Protein AF-A0AAN8FRI9-F1 (afdb_monomer)

Solvent-accessible surface area (backbone atoms only — not comparable to full-atom values): 8830 Å² total; per-residue (Å²): 115,69,73,72,57,83,44,75,49,82,39,96,40,66,65,61,35,51,48,53,30,60,72,53,41,89,59,32,24,19,31,31,38,32,69,84,75,30,29,24,36,29,20,71,61,34,61,88,81,42,49,82,41,61,72,95,57,82,64,51,51,79,44,76,59,88,69,81,82,82,76,74,71,77,80,76,90,68,85,86,80,88,79,80,79,82,66,92,86,70,87,81,76,87,79,81,80,89,82,84,89,77,94,72,80,80,68,77,76,75,49,79,67,56,58,55,53,52,53,54,53,52,54,52,53,60,63,65,71,75,77,83,85,133

Foldseek 3Di:
DAQAFPDKDAAQDPVVQVVVLLVVFQQFQKWKAAQVRNMIGTHSDDCVRCVVNDDDDPRMDMDGDPDTPDPPPPDPPDDDDDDDPDDPDDDDDDDDDDDDDDDDDPPPPDPPVNVVVVVVVVVVVVVVPPPPDD

Sequence (134 aa):
MSSTPYKEFGSTSVHSCLAGCLEDGAQCATAMFNYEKDHCLLSETSQFSHPELFVKAENMDYFDKICDPVTRPEEHIESSTVHNVVVEGVTSVPVDGDDQEDLDDRVTALGLADVEEVSKAVESVMSSTSSDDL

Radius of gyration: 25.69 Å; Cα contacts (8 Å, |Δi|>4): 125; chains: 1; bounding box: 55×55×62 Å

Structure (mmCIF, N/CA/C/O backbone):
data_AF-A0AAN8FRI9-F1
#
_entry.id   AF-A0AAN8FRI9-F1
#
loop_
_atom_site.group_PDB
_atom_site.id
_atom_site.type_symbol
_atom_site.label_atom_id
_atom_site.label_alt_id
_atom_site.label_comp_id
_atom_site.label_asym_id
_atom_site.label_entity_id
_atom_site.label_seq_id
_atom_site.pdbx_PDB_ins_code
_atom_site.Cartn_x
_atom_site.Cartn_y
_atom_site.Cartn_z
_atom_site.occupancy
_atom_site.B_iso_or_equiv
_atom_site.auth_seq_id
_atom_site.auth_comp_id
_atom_site.auth_asym_id
_atom_site.auth_atom_id
_atom_site.pdbx_PDB_model_num
ATOM 1 N N . MET A 1 1 ? -7.885 13.670 -7.214 1.00 44.53 1 MET A N 1
ATOM 2 C CA . MET A 1 1 ? -8.342 12.274 -7.393 1.00 44.53 1 MET A CA 1
ATOM 3 C C . MET A 1 1 ? -7.433 11.432 -6.517 1.00 44.53 1 MET A C 1
ATOM 5 O O . MET A 1 1 ? -6.256 11.738 -6.502 1.0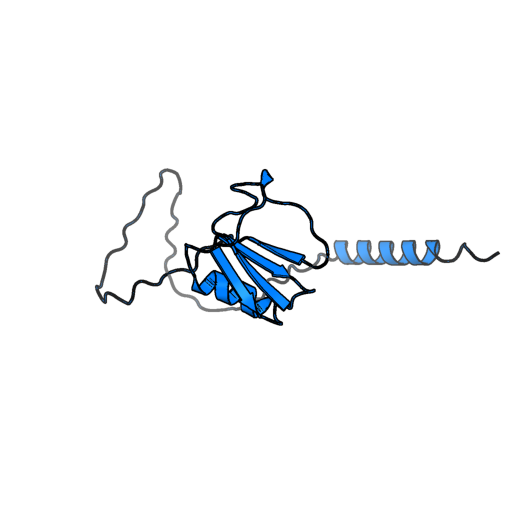0 44.53 1 MET A O 1
ATOM 9 N N . SER A 1 2 ? -7.945 10.505 -5.711 1.00 58.19 2 SER A N 1
ATOM 10 C CA . SER A 1 2 ? -7.105 9.581 -4.933 1.00 58.19 2 SER A CA 1
ATOM 11 C C . SER A 1 2 ? -6.790 8.354 -5.788 1.00 58.19 2 SER A C 1
ATOM 13 O O . SER A 1 2 ? -7.638 7.943 -6.584 1.00 58.19 2 SER A O 1
ATOM 15 N N . SER A 1 3 ? -5.603 7.764 -5.630 1.00 68.62 3 SER A N 1
ATOM 16 C CA . SER A 1 3 ? -5.292 6.456 -6.223 1.00 68.62 3 SER A CA 1
ATOM 17 C C . SER A 1 3 ? -6.369 5.466 -5.781 1.00 68.62 3 SER A C 1
ATOM 19 O O . SER A 1 3 ? -6.626 5.334 -4.584 1.00 68.62 3 SER A O 1
ATOM 21 N N . THR A 1 4 ? -7.037 4.813 -6.732 1.00 85.12 4 THR A N 1
ATOM 22 C CA . THR A 1 4 ? -8.038 3.791 -6.404 1.00 85.12 4 THR A CA 1
ATOM 23 C C . THR A 1 4 ? -7.304 2.462 -6.256 1.00 85.12 4 THR A C 1
ATOM 25 O O . THR A 1 4 ? -6.616 2.071 -7.198 1.00 85.12 4 THR A O 1
ATOM 28 N N . PRO A 1 5 ? -7.391 1.783 -5.103 1.00 93.12 5 PRO A N 1
ATOM 29 C CA . PRO A 1 5 ? -6.742 0.490 -4.927 1.00 93.12 5 PRO A CA 1
ATOM 30 C C . PRO A 1 5 ? -7.346 -0.538 -5.887 1.00 93.12 5 PRO A C 1
ATOM 32 O O . PRO A 1 5 ? -8.559 -0.546 -6.109 1.00 93.12 5 PRO A O 1
ATOM 35 N N . TYR A 1 6 ? -6.514 -1.415 -6.448 1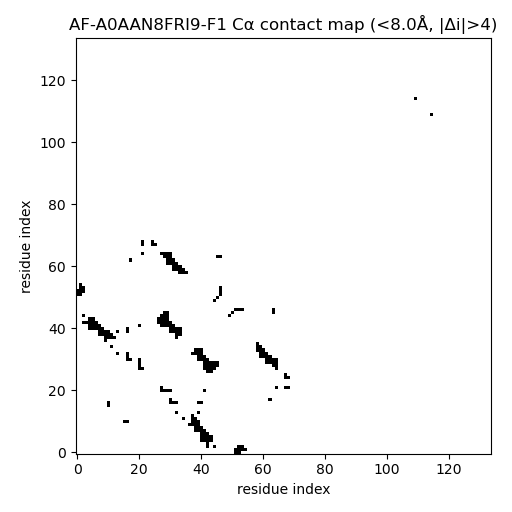.00 95.44 6 TYR A N 1
ATOM 36 C CA . TYR A 1 6 ? -6.993 -2.514 -7.295 1.00 95.44 6 TYR A CA 1
ATOM 37 C C . TYR A 1 6 ? -7.477 -3.707 -6.461 1.00 95.44 6 TYR A C 1
ATOM 39 O O . TYR A 1 6 ? -8.230 -4.547 -6.956 1.00 95.44 6 TYR A O 1
ATOM 47 N N . LYS A 1 7 ? -7.051 -3.786 -5.194 1.00 96.75 7 LYS A N 1
ATOM 48 C CA . LYS A 1 7 ? -7.412 -4.850 -4.257 1.00 96.75 7 LYS A CA 1
ATOM 49 C C . LYS A 1 7 ? -7.557 -4.288 -2.850 1.00 96.75 7 LYS A C 1
ATOM 51 O O . LYS A 1 7 ? -6.723 -3.515 -2.388 1.00 96.75 7 LYS A O 1
ATOM 56 N N . GLU A 1 8 ? -8.623 -4.699 -2.175 1.00 97.19 8 GLU A N 1
ATOM 57 C CA . GLU A 1 8 ? -8.904 -4.376 -0.778 1.00 97.19 8 GLU A CA 1
ATOM 58 C C . GLU A 1 8 ? -9.344 -5.654 -0.058 1.00 97.19 8 GLU A C 1
ATOM 60 O O . GLU A 1 8 ? -10.147 -6.423 -0.595 1.00 97.19 8 GLU A O 1
ATOM 65 N N . PHE A 1 9 ? -8.811 -5.905 1.136 1.00 97.81 9 PHE A N 1
ATOM 66 C CA . PHE A 1 9 ? -9.172 -7.076 1.937 1.00 97.81 9 PHE A CA 1
ATOM 67 C C . PHE A 1 9 ? -9.041 -6.811 3.438 1.00 97.81 9 PHE A C 1
ATOM 69 O O . PHE A 1 9 ? -8.213 -6.015 3.871 1.00 97.81 9 PHE A O 1
ATOM 76 N N . GLY A 1 10 ? -9.852 -7.505 4.240 1.00 97.81 10 GLY A N 1
ATOM 77 C CA . GLY A 1 10 ? -9.791 -7.421 5.698 1.00 97.81 10 GLY A CA 1
ATOM 78 C C . GLY A 1 10 ? -8.533 -8.088 6.260 1.00 97.81 10 GLY A C 1
ATOM 79 O O . GLY A 1 10 ? -8.203 -9.216 5.892 1.00 97.81 10 GLY A O 1
ATOM 80 N N . SER A 1 11 ? -7.842 -7.397 7.159 1.00 96.44 11 SER A N 1
ATOM 81 C CA . SER A 1 11 ? -6.677 -7.871 7.897 1.00 96.44 11 SER A CA 1
ATOM 82 C C . SER A 1 11 ? -6.523 -7.075 9.191 1.00 96.44 11 SER A C 1
ATOM 84 O O . SER A 1 11 ? -6.538 -5.853 9.174 1.00 96.44 11 SER A O 1
ATOM 86 N N . THR A 1 12 ? -6.258 -7.750 10.305 1.00 96.31 12 THR A N 1
ATOM 87 C CA . THR A 1 12 ? -5.874 -7.103 11.574 1.00 96.31 12 THR A CA 1
ATOM 88 C C . THR A 1 12 ? -4.356 -6.946 11.716 1.00 96.31 12 THR A C 1
ATOM 90 O O . THR A 1 12 ? -3.851 -6.596 12.781 1.00 96.31 12 THR A O 1
ATOM 93 N N . SER A 1 13 ? -3.597 -7.250 10.658 1.00 97.06 13 SER A N 1
ATOM 94 C CA . SER A 1 13 ? -2.138 -7.232 10.665 1.00 97.06 13 SER A CA 1
ATOM 95 C C . SER A 1 13 ? -1.572 -6.474 9.471 1.00 97.06 13 SER A C 1
ATOM 97 O O . SER A 1 13 ? -1.813 -6.830 8.311 1.00 97.06 13 SER A O 1
ATOM 99 N N . VAL A 1 14 ? -0.725 -5.486 9.772 1.00 98.00 14 VAL A N 1
ATOM 100 C CA . VAL A 1 14 ? 0.128 -4.802 8.789 1.00 98.00 14 VAL A CA 1
ATOM 101 C C . VAL A 1 14 ? 1.000 -5.814 8.046 1.00 98.00 14 VAL A C 1
ATOM 103 O O . VAL A 1 14 ? 1.166 -5.717 6.835 1.00 98.00 14 VAL A O 1
ATOM 106 N N . HIS A 1 15 ? 1.502 -6.839 8.740 1.00 97.88 15 HIS A N 1
ATOM 107 C CA . HIS A 1 15 ? 2.338 -7.864 8.121 1.00 97.88 15 HIS A CA 1
ATOM 108 C C . HIS A 1 15 ? 1.600 -8.613 7.005 1.00 97.88 15 HIS A C 1
ATOM 110 O O . HIS A 1 15 ? 2.147 -8.771 5.919 1.00 97.88 15 HIS A O 1
ATOM 116 N N . SER A 1 16 ? 0.344 -9.013 7.227 1.00 97.62 16 SER A N 1
ATOM 117 C CA . SER A 1 16 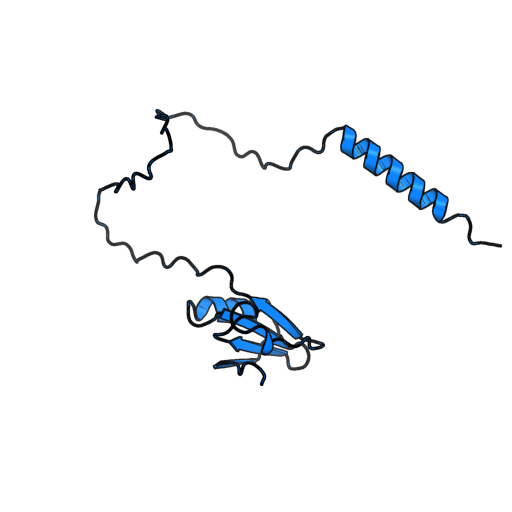? -0.457 -9.669 6.185 1.00 97.62 16 SER A CA 1
ATOM 118 C C . SER A 1 16 ? -0.765 -8.734 5.011 1.00 97.62 16 SER A C 1
ATOM 120 O O . SER A 1 16 ? -0.874 -9.196 3.879 1.00 97.62 16 SER A O 1
ATOM 122 N N . CYS A 1 17 ? -0.856 -7.423 5.257 1.00 97.94 17 CYS A N 1
ATOM 123 C CA . CYS A 1 17 ? -1.012 -6.430 4.195 1.00 97.94 17 CYS A CA 1
ATOM 124 C C . CYS A 1 17 ? 0.235 -6.358 3.298 1.00 97.94 17 CYS A C 1
ATOM 126 O O . CYS A 1 17 ? 0.137 -6.440 2.073 1.00 97.94 17 CYS A O 1
ATOM 128 N N . LEU A 1 18 ? 1.419 -6.295 3.915 1.00 97.38 18 LEU A N 1
ATOM 129 C CA . LEU A 1 18 ? 2.703 -6.304 3.213 1.00 97.38 18 LEU A CA 1
ATOM 130 C C . LEU A 1 18 ? 2.942 -7.619 2.465 1.00 97.38 18 LEU A C 1
ATOM 132 O O . LEU A 1 18 ? 3.344 -7.596 1.305 1.00 97.38 18 LEU A O 1
ATOM 136 N N . ALA A 1 19 ? 2.665 -8.757 3.106 1.00 96.31 19 ALA A N 1
ATOM 137 C CA . ALA A 1 19 ? 2.799 -10.074 2.491 1.00 96.31 19 ALA A CA 1
ATOM 138 C C . ALA A 1 19 ? 1.919 -10.196 1.240 1.00 96.31 19 ALA A C 1
ATOM 140 O O . ALA A 1 19 ? 2.423 -10.576 0.189 1.00 96.31 19 ALA A O 1
ATOM 141 N N . GLY A 1 20 ? 0.653 -9.766 1.314 1.00 96.06 20 GLY A N 1
ATOM 142 C CA . GLY A 1 20 ? -0.246 -9.772 0.157 1.00 96.06 20 GLY A CA 1
ATOM 143 C C . GLY A 1 20 ? 0.262 -8.918 -1.011 1.00 96.06 20 GLY A C 1
ATOM 144 O O . GLY A 1 20 ? 0.120 -9.309 -2.165 1.00 96.06 20 GLY A O 1
ATOM 145 N N . CYS A 1 21 ? 0.909 -7.785 -0.727 1.00 96.81 21 CYS A N 1
ATOM 146 C CA . CYS A 1 21 ? 1.546 -6.970 -1.762 1.00 96.81 21 CYS A CA 1
ATOM 147 C C . CYS A 1 21 ? 2.742 -7.676 -2.417 1.00 96.81 21 CYS A C 1
ATOM 149 O O . CYS A 1 21 ? 2.908 -7.619 -3.633 1.00 96.81 21 CYS A O 1
ATOM 151 N N . LEU A 1 22 ? 3.573 -8.362 -1.627 1.00 95.25 22 LEU A N 1
ATOM 152 C CA . LEU A 1 22 ? 4.714 -9.121 -2.146 1.00 95.25 22 LEU A CA 1
ATOM 153 C C . LEU A 1 22 ? 4.269 -10.337 -2.972 1.00 95.25 22 LEU A C 1
ATOM 155 O O . LEU A 1 22 ? 4.893 -10.640 -3.988 1.00 95.25 22 LEU A O 1
ATOM 159 N N . GLU A 1 23 ? 3.191 -11.006 -2.561 1.00 94.69 23 GLU A N 1
ATOM 160 C CA . GLU A 1 23 ? 2.586 -12.140 -3.273 1.00 94.69 23 GLU A CA 1
ATOM 161 C C . GLU A 1 23 ? 2.016 -11.739 -4.640 1.00 94.69 23 GLU A C 1
ATOM 163 O O . GLU A 1 23 ? 2.180 -12.479 -5.610 1.00 94.69 23 GLU A O 1
ATOM 168 N N . ASP A 1 24 ? 1.426 -10.543 -4.749 1.00 94.19 24 ASP A N 1
ATOM 169 C CA . ASP A 1 24 ? 0.930 -9.987 -6.019 1.00 94.19 24 ASP A CA 1
ATOM 170 C C . ASP A 1 24 ? 2.080 -9.522 -6.952 1.00 94.19 24 ASP A C 1
ATOM 172 O O . ASP A 1 24 ? 1.860 -9.085 -8.088 1.00 94.19 24 ASP A O 1
ATOM 176 N N . GLY A 1 25 ? 3.335 -9.646 -6.505 1.00 92.56 25 GLY A N 1
ATOM 177 C CA . GLY A 1 25 ? 4.528 -9.480 -7.327 1.00 92.56 25 GLY A CA 1
ATOM 178 C C . GLY A 1 25 ? 4.633 -8.092 -7.953 1.00 92.56 25 GLY A C 1
ATOM 179 O O . GLY A 1 25 ? 4.523 -7.074 -7.271 1.00 92.56 25 GLY A O 1
ATOM 180 N N . ALA A 1 26 ? 4.883 -8.040 -9.263 1.00 91.12 26 ALA A N 1
ATOM 181 C CA . ALA A 1 26 ? 5.081 -6.789 -10.000 1.00 91.12 26 ALA A CA 1
ATOM 182 C C . ALA A 1 26 ? 3.824 -5.903 -10.062 1.00 91.12 26 ALA A C 1
ATOM 184 O O . ALA A 1 26 ? 3.948 -4.704 -10.297 1.00 91.12 26 ALA A O 1
ATOM 185 N N . GLN A 1 27 ? 2.629 -6.464 -9.843 1.00 93.38 27 GLN A N 1
ATOM 186 C CA . GLN A 1 27 ? 1.389 -5.690 -9.878 1.00 93.38 27 GLN A CA 1
ATOM 187 C C . GLN A 1 27 ? 1.285 -4.731 -8.686 1.00 93.38 27 GLN A C 1
ATOM 189 O O . GLN A 1 27 ? 0.806 -3.608 -8.825 1.00 93.38 27 GLN A O 1
ATOM 194 N N . CYS A 1 28 ? 1.748 -5.147 -7.506 1.00 96.00 28 CYS A N 1
ATOM 195 C CA . CYS A 1 28 ? 1.703 -4.288 -6.335 1.00 96.00 28 CYS A CA 1
ATOM 196 C C . CYS A 1 28 ? 2.874 -3.303 -6.330 1.00 96.00 28 CYS A C 1
ATOM 198 O O . CYS A 1 28 ? 4.032 -3.711 -6.257 1.00 96.00 28 CYS A O 1
ATOM 200 N N . ALA A 1 29 ? 2.585 -2.006 -6.349 1.00 95.56 29 ALA A N 1
ATOM 201 C CA . ALA A 1 29 ? 3.574 -0.970 -6.059 1.00 95.56 29 ALA A CA 1
ATOM 202 C C . ALA A 1 29 ? 3.502 -0.529 -4.594 1.00 95.56 29 ALA A C 1
ATOM 204 O O . ALA A 1 29 ? 4.525 -0.177 -4.009 1.00 95.56 29 ALA A O 1
ATOM 205 N N . THR A 1 30 ? 2.306 -0.542 -4.000 1.00 95.69 30 THR A N 1
ATOM 206 C CA . THR A 1 30 ? 2.077 -0.022 -2.650 1.00 95.69 30 THR A CA 1
ATOM 207 C C . THR A 1 30 ? 1.057 -0.818 -1.856 1.00 95.69 30 THR A C 1
ATOM 209 O O . THR A 1 30 ? 0.103 -1.367 -2.409 1.00 95.69 30 THR A O 1
ATOM 212 N N . ALA A 1 31 ? 1.243 -0.814 -0.537 1.00 96.81 31 ALA A N 1
ATOM 213 C CA . ALA A 1 31 ? 0.304 -1.347 0.438 1.00 96.81 31 ALA A CA 1
ATOM 214 C C . ALA A 1 31 ? -0.071 -0.261 1.451 1.00 96.81 31 ALA A C 1
ATOM 216 O O . ALA A 1 31 ? 0.789 0.458 1.960 1.00 96.81 31 ALA A O 1
ATOM 217 N N . MET A 1 32 ? -1.357 -0.147 1.762 1.00 96.25 32 MET A N 1
ATOM 218 C CA . MET A 1 32 ? -1.884 0.786 2.753 1.00 96.25 32 MET A CA 1
ATOM 219 C C . MET A 1 32 ? -2.703 0.020 3.782 1.00 96.25 32 MET A C 1
ATOM 221 O O . MET A 1 32 ? -3.591 -0.748 3.416 1.00 96.25 32 MET A O 1
ATOM 225 N N . PHE A 1 33 ? -2.429 0.240 5.063 1.00 97.62 33 PHE A N 1
ATOM 226 C CA . PHE A 1 33 ? -3.153 -0.404 6.154 1.00 97.62 33 PHE A CA 1
ATOM 227 C C . PHE A 1 33 ? -4.027 0.614 6.877 1.00 97.62 33 PHE A C 1
ATOM 229 O O . PHE A 1 33 ? -3.513 1.599 7.400 1.00 97.62 33 PHE A O 1
ATOM 236 N N . ASN A 1 34 ? -5.339 0.388 6.904 1.00 96.62 34 ASN A N 1
ATOM 237 C CA . ASN A 1 34 ? -6.298 1.220 7.620 1.00 96.62 34 ASN A CA 1
ATOM 238 C C . ASN A 1 34 ? -6.610 0.596 8.987 1.00 96.62 34 ASN A C 1
ATOM 240 O O . ASN A 1 34 ? -7.266 -0.445 9.056 1.00 96.62 34 ASN A O 1
ATOM 244 N N . TYR A 1 35 ? -6.187 1.269 10.056 1.00 96.81 35 TYR A N 1
ATOM 245 C CA . TYR A 1 35 ? -6.357 0.813 11.436 1.00 96.81 35 TYR A CA 1
ATOM 246 C C . TYR A 1 35 ? -7.798 0.922 11.951 1.00 96.81 35 TYR A C 1
ATOM 248 O O . TYR A 1 35 ? -8.155 0.233 12.898 1.00 96.81 35 TYR A O 1
ATOM 256 N N . GLU A 1 36 ? -8.638 1.779 11.365 1.00 96.00 36 GLU A N 1
ATOM 257 C CA . GLU A 1 36 ? -10.045 1.905 11.783 1.00 96.00 36 GLU A CA 1
ATOM 258 C C . GLU A 1 36 ? -10.918 0.786 11.221 1.00 96.00 36 GLU A C 1
ATOM 260 O O . GLU A 1 36 ? -11.876 0.355 11.860 1.00 96.00 36 GLU A O 1
ATOM 265 N N . LYS A 1 37 ? -10.623 0.360 9.992 1.00 96.06 37 LYS A N 1
ATOM 266 C CA . LYS A 1 37 ? -11.406 -0.642 9.266 1.00 96.06 37 LYS A CA 1
ATOM 267 C C . LYS A 1 37 ? -10.822 -2.044 9.366 1.00 96.06 37 LYS A C 1
ATOM 269 O O . LYS A 1 37 ? -11.479 -2.967 8.903 1.00 96.06 37 LYS A O 1
ATOM 274 N N . ASP A 1 38 ? -9.615 -2.196 9.912 1.00 97.56 38 ASP A N 1
ATOM 275 C CA . ASP A 1 38 ? -8.831 -3.433 9.836 1.00 97.56 38 ASP A CA 1
ATOM 276 C C . ASP A 1 38 ? -8.750 -3.943 8.388 1.00 97.56 38 ASP A C 1
ATOM 278 O O . ASP A 1 38 ? -9.049 -5.099 8.088 1.00 97.56 38 ASP A O 1
ATOM 282 N N . HIS A 1 39 ? -8.423 -3.048 7.451 1.00 97.19 39 HIS A N 1
ATOM 283 C CA . HIS A 1 39 ? -8.393 -3.334 6.014 1.00 97.19 39 HIS A CA 1
ATOM 284 C C . HIS A 1 39 ? -7.029 -2.986 5.409 1.00 97.19 39 HIS A C 1
ATOM 286 O O . HIS A 1 39 ? -6.414 -1.974 5.744 1.00 97.19 39 HIS A O 1
ATOM 292 N N . CYS A 1 40 ? -6.597 -3.803 4.453 1.00 97.88 40 CYS A N 1
ATOM 293 C CA . CYS A 1 40 ? -5.457 -3.555 3.584 1.00 97.88 40 CYS A CA 1
ATOM 294 C C . CYS A 1 40 ? -5.931 -3.115 2.197 1.00 97.88 40 CYS A C 1
ATOM 296 O O . CYS A 1 40 ? -6.872 -3.696 1.656 1.00 97.88 40 CYS A O 1
ATOM 298 N N . LEU A 1 41 ? -5.256 -2.130 1.609 1.00 96.25 41 LEU A N 1
ATOM 299 C CA . LEU A 1 41 ? -5.509 -1.610 0.267 1.00 96.25 41 LEU A CA 1
ATOM 300 C C . LEU A 1 41 ? -4.207 -1.702 -0.537 1.00 96.25 41 LEU A C 1
ATOM 302 O O . LEU A 1 41 ? -3.178 -1.197 -0.090 1.00 96.25 41 LEU A O 1
ATOM 306 N N . LEU A 1 42 ? -4.242 -2.326 -1.712 1.00 97.00 42 LEU A N 1
ATOM 307 C CA . LEU A 1 42 ? -3.088 -2.461 -2.604 1.00 97.00 42 LEU A CA 1
ATOM 308 C C . LEU A 1 42 ? -3.281 -1.613 -3.865 1.00 97.00 42 LEU A C 1
ATOM 310 O O . LEU A 1 42 ? -4.380 -1.582 -4.430 1.00 97.00 42 LEU A O 1
ATOM 314 N N . SER A 1 43 ? -2.225 -0.936 -4.320 1.00 95.50 43 SER A N 1
ATOM 315 C CA . SER A 1 43 ? -2.248 -0.123 -5.545 1.00 95.50 43 SER A CA 1
ATOM 316 C C . SER A 1 43 ? -1.051 -0.399 -6.461 1.00 95.50 43 SER A C 1
ATOM 318 O O . SER A 1 43 ? 0.023 -0.803 -6.014 1.00 95.50 43 SER A O 1
ATOM 320 N N . GLU A 1 44 ? -1.258 -0.190 -7.763 1.00 95.00 44 GLU A N 1
ATOM 321 C CA . GLU A 1 44 ? -0.229 -0.260 -8.815 1.00 95.00 44 GLU A CA 1
ATOM 322 C C . GLU A 1 44 ? 0.585 1.043 -8.890 1.00 95.00 44 GLU A C 1
ATOM 324 O O . GLU A 1 44 ? 1.598 1.124 -9.581 1.00 95.00 44 GLU A O 1
ATOM 329 N N . THR A 1 45 ? 0.149 2.084 -8.174 1.00 93.06 45 THR A N 1
ATOM 330 C CA . THR A 1 45 ? 0.811 3.389 -8.140 1.00 93.06 45 THR A CA 1
ATOM 331 C C . THR A 1 45 ? 1.475 3.651 -6.796 1.00 93.06 45 THR A C 1
ATOM 333 O O . THR A 1 45 ? 0.934 3.312 -5.742 1.00 93.06 45 THR A O 1
ATOM 336 N N . SER A 1 46 ? 2.611 4.337 -6.862 1.00 92.38 46 SER A N 1
ATOM 337 C CA . SER A 1 46 ? 3.421 4.811 -5.739 1.00 92.38 46 SER A CA 1
ATOM 338 C C . SER A 1 46 ? 3.442 6.338 -5.657 1.00 92.38 46 SER A C 1
ATOM 340 O O . SER A 1 46 ? 3.297 6.999 -6.691 1.00 92.38 46 SER A O 1
ATOM 342 N N . GLN A 1 47 ? 3.725 6.899 -4.475 1.00 91.62 47 GLN A N 1
ATOM 343 C CA . GLN A 1 47 ? 4.026 8.325 -4.290 1.00 91.62 47 GLN A CA 1
ATOM 344 C C . GLN A 1 47 ? 5.142 8.825 -5.225 1.00 91.62 47 GLN A C 1
ATOM 346 O O . GLN A 1 47 ? 5.171 10.004 -5.564 1.00 91.62 47 GLN A O 1
ATOM 351 N N . PHE A 1 48 ? 6.060 7.950 -5.656 1.00 89.94 48 PHE A N 1
ATOM 352 C CA . PHE A 1 48 ? 7.117 8.309 -6.605 1.00 89.94 48 PHE A CA 1
ATOM 353 C C . PHE A 1 48 ? 6.579 8.483 -8.028 1.00 89.94 48 PHE A C 1
ATOM 355 O O . PHE A 1 48 ? 7.049 9.343 -8.768 1.00 89.94 48 PHE A O 1
ATOM 362 N N . SER A 1 49 ? 5.589 7.671 -8.407 1.00 89.19 49 SER A N 1
ATOM 363 C CA . SER A 1 49 ? 4.964 7.713 -9.735 1.00 89.19 49 SER A CA 1
ATOM 364 C C . SER A 1 49 ? 3.845 8.755 -9.841 1.00 89.19 49 SER A C 1
ATOM 366 O O . SER A 1 49 ? 3.682 9.362 -10.893 1.00 89.19 49 SER A O 1
ATOM 368 N N . HIS A 1 50 ? 3.088 8.948 -8.758 1.00 91.19 50 HIS A N 1
ATOM 369 C CA . HIS A 1 50 ? 1.866 9.751 -8.707 1.00 91.19 50 HIS A CA 1
ATOM 370 C C . HIS A 1 50 ? 1.742 10.452 -7.338 1.00 91.19 50 HIS A C 1
ATOM 372 O O . HIS A 1 50 ? 0.876 10.103 -6.524 1.00 91.19 50 HIS A O 1
ATOM 378 N N . PRO A 1 51 ? 2.631 11.413 -7.028 1.00 89.69 51 PRO A N 1
ATOM 379 C CA . PRO A 1 51 ? 2.655 12.097 -5.732 1.00 89.69 51 PRO A CA 1
ATOM 380 C C . PRO A 1 51 ? 1.354 12.849 -5.422 1.00 89.69 51 PRO A C 1
ATOM 382 O O . PRO A 1 51 ? 0.986 13.005 -4.261 1.00 89.69 51 PRO A O 1
ATOM 385 N N . GLU A 1 52 ? 0.621 13.294 -6.441 1.00 88.56 52 GLU A N 1
ATOM 386 C CA . GLU A 1 52 ? -0.657 13.998 -6.306 1.00 88.56 52 GLU A CA 1
ATOM 387 C C . GLU A 1 52 ? -1.796 13.123 -5.772 1.00 88.56 52 GLU A C 1
ATOM 389 O O . GLU A 1 52 ? -2.810 13.644 -5.301 1.00 88.56 52 GLU A O 1
ATOM 394 N N . LEU A 1 53 ? -1.641 11.800 -5.848 1.00 83.50 53 LEU A N 1
ATOM 395 C CA . LEU A 1 53 ? -2.604 10.835 -5.325 1.00 83.50 53 LEU A CA 1
ATOM 396 C C . LEU A 1 53 ? -2.385 10.560 -3.829 1.00 83.50 53 LEU A C 1
ATOM 398 O O . LEU A 1 53 ? -3.233 9.914 -3.209 1.00 83.50 53 LEU A O 1
ATOM 402 N N . PHE A 1 54 ? -1.284 11.065 -3.258 1.00 84.38 54 PHE A N 1
ATOM 403 C CA . PHE A 1 54 ? -0.873 10.836 -1.879 1.00 84.38 54 PHE A CA 1
ATOM 404 C C . PHE A 1 54 ? -1.274 11.981 -0.954 1.00 84.38 54 PHE A C 1
ATOM 406 O O . PHE A 1 54 ? -0.746 13.090 -1.010 1.00 84.38 54 PHE A O 1
ATOM 413 N N . VAL A 1 55 ? -2.214 11.685 -0.058 1.00 85.38 55 VAL A N 1
ATOM 414 C CA . VAL A 1 55 ? -2.687 12.609 0.974 1.00 85.38 55 VAL A CA 1
ATOM 415 C C . VAL A 1 55 ? -2.494 11.947 2.327 1.00 85.38 55 VAL A C 1
ATOM 417 O O . VAL A 1 55 ? -2.852 10.786 2.512 1.00 85.38 55 VAL A O 1
ATOM 420 N N . LYS A 1 56 ? -1.938 12.692 3.285 1.00 86.81 56 LYS A N 1
ATOM 421 C CA . LYS A 1 56 ? -1.793 12.214 4.660 1.00 86.81 56 LYS A CA 1
ATOM 422 C C . LYS A 1 56 ? -3.178 11.944 5.254 1.00 86.81 56 LYS A C 1
ATOM 424 O O . LYS A 1 56 ? -4.022 12.838 5.263 1.00 86.81 56 LYS A O 1
ATOM 429 N N . ALA A 1 57 ? -3.382 10.736 5.762 1.00 88.88 57 ALA A N 1
ATOM 430 C CA . ALA A 1 57 ? -4.593 10.326 6.459 1.00 88.88 57 ALA A CA 1
ATOM 431 C C . ALA A 1 57 ? -4.248 9.905 7.893 1.00 88.88 57 ALA A C 1
ATOM 433 O O . ALA A 1 57 ? -3.153 9.409 8.155 1.00 88.88 57 ALA A O 1
ATOM 434 N N . GLU A 1 58 ? -5.171 10.137 8.823 1.00 93.56 58 GLU A N 1
ATOM 435 C CA . GLU A 1 58 ? -5.073 9.585 10.175 1.00 93.56 58 GLU A CA 1
ATOM 436 C C . GLU A 1 58 ? -5.420 8.092 10.150 1.00 93.56 58 GLU A C 1
ATOM 438 O O . GLU A 1 58 ? -6.152 7.637 9.269 1.00 93.56 58 GLU A O 1
ATOM 443 N N . ASN A 1 59 ? -4.884 7.331 11.109 1.00 95.19 59 ASN A N 1
ATOM 444 C CA . ASN A 1 59 ? -5.164 5.899 11.271 1.00 95.19 59 ASN A CA 1
ATOM 445 C C . ASN A 1 59 ? -4.896 5.067 10.005 1.00 95.19 59 ASN A C 1
ATOM 447 O O . ASN A 1 59 ? -5.570 4.066 9.743 1.00 95.19 59 ASN A O 1
ATOM 451 N N . MET A 1 60 ? -3.897 5.473 9.222 1.00 95.06 60 MET A N 1
ATOM 452 C CA . MET A 1 60 ? -3.500 4.782 8.009 1.00 95.06 60 MET A CA 1
ATOM 453 C C . MET A 1 60 ? -1.987 4.803 7.839 1.00 95.06 60 MET A C 1
ATOM 455 O O . MET A 1 60 ? -1.382 5.874 7.827 1.00 95.06 60 MET A O 1
ATOM 459 N N . ASP A 1 61 ? -1.407 3.624 7.640 1.00 95.69 61 ASP A N 1
ATOM 460 C CA . ASP A 1 61 ? -0.008 3.487 7.251 1.00 95.69 61 ASP A CA 1
ATOM 461 C C . ASP A 1 61 ? 0.118 3.238 5.755 1.00 95.69 61 ASP A C 1
ATOM 463 O O . ASP A 1 61 ? -0.745 2.616 5.131 1.00 95.69 61 ASP A O 1
ATOM 467 N N . TYR A 1 62 ? 1.227 3.711 5.196 1.00 95.44 62 TYR A N 1
ATOM 468 C CA . TYR A 1 62 ? 1.569 3.589 3.790 1.00 95.44 62 TYR A CA 1
ATOM 469 C C . TYR A 1 62 ? 2.952 2.966 3.621 1.00 95.44 62 TYR A C 1
ATOM 471 O O . TYR A 1 62 ? 3.909 3.380 4.278 1.00 95.44 62 TYR A O 1
ATOM 479 N N . PHE A 1 63 ? 3.053 2.014 2.696 1.00 95.94 63 PHE A N 1
ATOM 480 C CA . PHE A 1 63 ? 4.277 1.295 2.385 1.00 95.94 63 PHE A CA 1
ATOM 481 C C . PHE A 1 63 ? 4.499 1.236 0.875 1.00 95.94 63 PHE A C 1
ATOM 483 O O . PHE A 1 63 ? 3.648 0.755 0.125 1.00 95.94 63 PHE A O 1
ATOM 490 N N . ASP A 1 64 ? 5.677 1.686 0.452 1.00 95.19 64 ASP A N 1
ATOM 491 C CA . ASP A 1 64 ? 6.170 1.550 -0.915 1.00 95.19 64 ASP A CA 1
ATOM 492 C C . ASP A 1 64 ? 6.964 0.255 -1.083 1.00 95.19 64 ASP A C 1
ATOM 494 O O . ASP A 1 64 ? 7.869 -0.046 -0.297 1.00 95.19 64 ASP A O 1
ATOM 498 N N . LYS A 1 65 ? 6.678 -0.486 -2.154 1.00 94.12 65 LYS A N 1
ATOM 499 C CA . LYS A 1 65 ? 7.484 -1.634 -2.557 1.00 94.12 65 LYS A CA 1
ATOM 500 C C . LYS A 1 65 ? 8.685 -1.141 -3.365 1.00 94.12 65 LYS A C 1
ATOM 502 O O . LYS A 1 65 ? 8.559 -0.778 -4.529 1.00 94.12 65 LYS A O 1
ATOM 507 N N . ILE A 1 66 ? 9.859 -1.128 -2.736 1.00 92.44 66 ILE A N 1
ATOM 508 C CA . ILE A 1 66 ? 11.101 -0.621 -3.351 1.00 92.44 66 ILE A CA 1
ATOM 509 C C . ILE A 1 66 ? 11.858 -1.703 -4.138 1.00 92.44 66 ILE A C 1
ATOM 511 O O . ILE A 1 66 ? 12.623 -1.387 -5.046 1.00 92.44 66 ILE A O 1
ATOM 515 N N . CYS A 1 67 ? 11.636 -2.977 -3.815 1.00 90.25 67 CYS A N 1
ATOM 516 C CA . CYS A 1 67 ? 12.312 -4.105 -4.447 1.00 90.25 67 CYS A CA 1
ATOM 517 C C . CYS A 1 67 ? 11.286 -5.107 -4.974 1.00 90.25 67 CYS A C 1
ATOM 519 O O . CYS A 1 67 ? 10.335 -5.446 -4.267 1.00 90.25 67 CYS A O 1
ATOM 521 N N . ASP A 1 68 ? 11.515 -5.636 -6.172 1.00 84.12 68 ASP A N 1
ATOM 522 C CA . ASP A 1 68 ? 10.791 -6.814 -6.635 1.00 84.12 68 ASP A CA 1
ATOM 523 C C . ASP A 1 68 ? 11.429 -8.082 -6.047 1.00 84.12 68 ASP A C 1
ATOM 525 O O . ASP A 1 68 ? 12.661 -8.191 -5.993 1.00 84.12 68 ASP A O 1
ATOM 529 N N . PRO A 1 69 ? 10.623 -9.053 -5.584 1.00 76.19 69 PRO A N 1
ATOM 530 C CA . PRO A 1 69 ? 11.154 -10.327 -5.133 1.00 76.19 69 PRO A CA 1
ATOM 531 C C . PRO A 1 69 ? 11.847 -11.032 -6.304 1.00 76.19 69 PRO A C 1
ATOM 533 O O . PRO A 1 69 ? 11.302 -11.120 -7.404 1.00 76.19 69 PRO A O 1
ATOM 536 N N . VAL A 1 70 ? 13.056 -11.549 -6.065 1.00 79.00 70 VAL A N 1
ATOM 537 C CA . VAL A 1 70 ? 13.798 -12.316 -7.071 1.00 79.00 70 VAL A CA 1
ATOM 538 C C . VAL A 1 70 ? 12.979 -13.552 -7.428 1.00 79.00 70 VAL A C 1
ATOM 540 O O . VAL A 1 70 ? 12.883 -14.493 -6.636 1.00 79.00 70 VAL A O 1
ATOM 543 N N . THR A 1 71 ? 12.417 -13.578 -8.634 1.00 71.06 71 THR A N 1
ATOM 544 C CA . THR A 1 71 ? 11.946 -14.819 -9.234 1.00 71.06 71 THR A CA 1
ATOM 545 C C . THR A 1 71 ? 13.190 -15.636 -9.538 1.00 71.06 71 THR A C 1
ATOM 547 O O . THR A 1 71 ? 13.904 -15.377 -10.502 1.00 71.06 71 THR A O 1
ATOM 550 N N . ARG A 1 72 ? 13.525 -16.600 -8.672 1.00 62.31 72 ARG A N 1
ATOM 551 C CA . ARG A 1 72 ? 14.490 -17.624 -9.076 1.00 62.31 72 ARG A CA 1
ATOM 552 C C . ARG A 1 72 ? 13.820 -18.353 -10.234 1.00 62.31 72 ARG A C 1
ATOM 554 O O . ARG A 1 72 ? 12.738 -18.899 -10.013 1.00 62.31 72 ARG A O 1
ATOM 561 N N . PRO A 1 73 ? 14.386 -18.326 -11.450 1.00 64.12 73 PRO A N 1
ATOM 562 C CA . PRO A 1 73 ? 13.906 -19.215 -12.489 1.00 64.12 73 PRO A CA 1
ATOM 563 C C . PRO A 1 73 ? 13.980 -20.623 -11.900 1.00 64.12 73 PRO A C 1
ATOM 565 O O . PRO A 1 73 ? 15.026 -20.991 -11.358 1.00 64.12 73 PRO A O 1
ATOM 568 N N . GLU A 1 74 ? 12.873 -21.367 -11.919 1.00 60.47 74 GLU A N 1
ATOM 569 C CA . GLU A 1 74 ? 12.924 -22.794 -11.614 1.00 60.47 74 GLU A CA 1
ATOM 570 C C . GLU A 1 74 ? 14.059 -23.399 -12.443 1.00 60.47 74 GLU A C 1
ATOM 572 O O . GLU A 1 74 ? 14.189 -23.112 -13.634 1.00 60.47 74 GLU A O 1
ATOM 577 N N . GLU A 1 75 ? 14.945 -24.123 -11.767 1.00 49.12 75 GLU A N 1
ATOM 578 C CA . GLU A 1 75 ? 16.241 -24.553 -12.271 1.00 49.12 75 GLU A CA 1
ATOM 579 C C . GLU A 1 75 ? 16.138 -25.176 -13.671 1.00 49.12 75 GLU A C 1
ATOM 581 O O . GLU A 1 75 ? 15.778 -26.342 -13.832 1.00 49.12 75 GLU A O 1
ATOM 586 N N . HIS A 1 76 ? 16.557 -24.438 -14.699 1.00 44.81 76 HIS A N 1
ATOM 587 C CA . HIS A 1 76 ? 17.195 -25.101 -15.823 1.00 44.81 76 HIS A CA 1
ATOM 588 C C . HIS A 1 76 ? 18.565 -25.545 -15.312 1.00 44.81 76 HIS A C 1
ATOM 590 O O . HIS A 1 76 ? 19.495 -24.745 -15.200 1.00 44.81 76 HIS A O 1
ATOM 596 N N . ILE A 1 77 ? 18.670 -26.829 -14.962 1.00 55.69 77 ILE A N 1
ATOM 597 C CA . ILE A 1 77 ? 19.952 -27.525 -14.863 1.00 55.69 77 ILE A CA 1
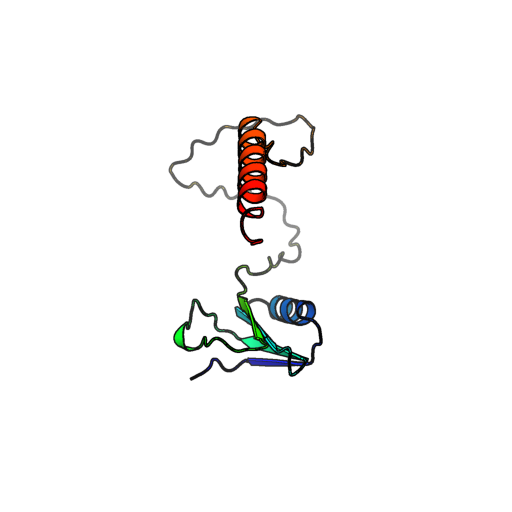ATOM 598 C C . ILE A 1 77 ? 20.574 -27.488 -16.262 1.00 55.69 77 ILE A C 1
ATOM 600 O O . ILE A 1 77 ? 20.444 -28.433 -17.031 1.00 55.69 77 ILE A O 1
ATOM 604 N N . GLU A 1 78 ? 21.247 -26.395 -16.608 1.00 48.69 78 GLU A N 1
ATOM 605 C CA . GLU A 1 78 ? 22.238 -26.387 -17.674 1.00 48.69 78 GLU A CA 1
ATOM 606 C C . GLU A 1 78 ? 23.517 -25.717 -17.177 1.00 48.69 78 GLU A C 1
ATOM 608 O O . GLU A 1 78 ? 23.600 -24.535 -16.852 1.00 48.69 78 GLU A O 1
ATOM 613 N N . SER A 1 79 ? 24.518 -26.582 -17.065 1.00 54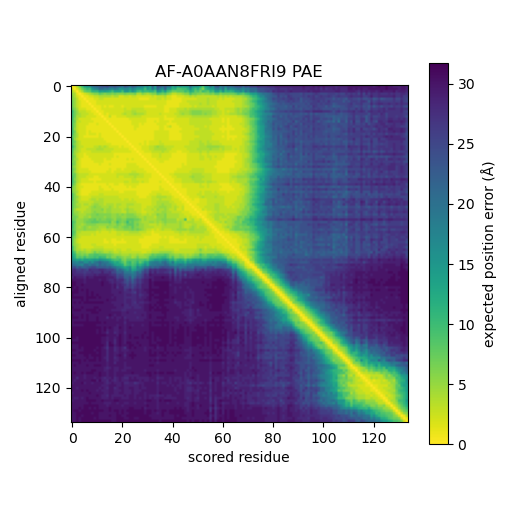.41 79 SER A N 1
ATOM 614 C CA . SER A 1 79 ? 25.901 -26.294 -16.745 1.00 54.41 79 SER A CA 1
ATOM 615 C C . SER A 1 79 ? 26.489 -25.213 -17.658 1.00 54.41 79 SER A C 1
ATOM 617 O O . SER A 1 79 ? 26.350 -25.287 -18.873 1.00 54.41 79 SER A O 1
ATOM 619 N N . SER A 1 80 ? 27.278 -24.315 -17.058 1.00 48.69 80 SER A N 1
ATOM 620 C CA . SER A 1 80 ? 28.344 -23.535 -17.703 1.00 48.69 80 SER A CA 1
ATOM 621 C C . SER A 1 80 ? 27.918 -22.494 -18.749 1.00 48.69 80 SER A C 1
ATOM 623 O O . SER A 1 80 ? 27.684 -22.798 -19.911 1.00 48.69 80 SER A O 1
ATOM 625 N N . THR A 1 81 ? 28.016 -21.210 -18.399 1.00 38.62 81 THR A N 1
ATOM 626 C CA . THR A 1 81 ? 29.136 -20.351 -18.846 1.00 38.62 81 THR A CA 1
ATOM 627 C C . THR A 1 81 ? 28.978 -18.929 -18.302 1.00 38.62 81 THR A C 1
ATOM 629 O O . THR A 1 81 ? 27.967 -18.259 -18.491 1.00 38.62 81 THR A O 1
ATOM 632 N N . VAL A 1 82 ? 30.021 -18.471 -17.612 1.00 44.62 82 VAL A N 1
ATOM 633 C CA . VAL A 1 82 ? 30.197 -17.103 -17.120 1.00 44.62 82 VAL A CA 1
ATOM 634 C C . VAL A 1 82 ? 30.186 -16.132 -18.305 1.00 44.62 82 VAL A C 1
ATOM 636 O O . VAL A 1 82 ? 31.150 -16.075 -19.068 1.00 44.62 82 VAL A O 1
ATOM 639 N N . HIS A 1 83 ? 29.121 -15.345 -18.462 1.00 44.69 83 HIS A N 1
ATOM 640 C CA . HIS A 1 83 ? 29.155 -14.166 -19.325 1.00 44.69 83 HIS A CA 1
ATOM 641 C C . HIS A 1 83 ? 29.749 -13.002 -18.532 1.00 44.69 83 HIS A C 1
ATOM 643 O O . HIS A 1 83 ? 29.066 -12.324 -17.769 1.00 44.69 83 HIS A O 1
ATOM 649 N N . ASN A 1 84 ? 31.053 -12.793 -18.711 1.00 40.38 84 ASN A N 1
ATOM 650 C CA . ASN A 1 84 ? 31.740 -11.592 -18.256 1.00 40.38 84 ASN A CA 1
ATOM 651 C C . ASN A 1 84 ? 31.163 -10.377 -18.996 1.00 40.38 84 ASN A C 1
ATOM 653 O O . ASN A 1 84 ? 31.466 -10.160 -20.170 1.00 40.38 84 ASN A O 1
ATOM 657 N N . VAL A 1 85 ? 30.348 -9.571 -18.316 1.00 43.75 85 VAL A N 1
ATOM 658 C CA . VAL A 1 85 ? 30.036 -8.217 -18.780 1.00 43.75 85 VAL A CA 1
ATOM 659 C C . VAL A 1 85 ? 31.249 -7.352 -18.458 1.00 43.75 85 VAL A C 1
ATOM 661 O O .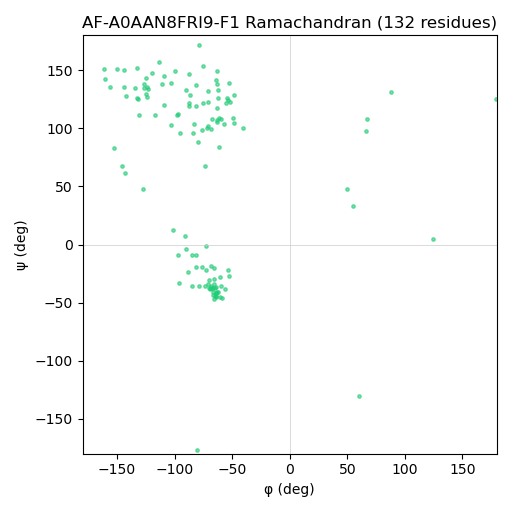 VAL A 1 85 ? 31.454 -6.930 -17.322 1.00 43.75 85 VAL A O 1
ATOM 664 N N . VAL A 1 86 ? 32.092 -7.133 -19.465 1.00 40.78 86 VAL A N 1
ATOM 665 C CA . VAL A 1 86 ? 33.196 -6.175 -19.397 1.00 40.78 86 VAL A CA 1
ATOM 666 C C . VAL A 1 86 ? 32.591 -4.773 -19.419 1.00 40.78 86 VAL A C 1
ATOM 668 O O . VAL A 1 86 ? 32.181 -4.284 -20.468 1.00 40.78 86 VAL A O 1
ATOM 671 N N . VAL A 1 87 ? 32.514 -4.130 -18.255 1.00 45.78 87 VAL A N 1
ATOM 672 C CA . VAL A 1 87 ? 32.345 -2.676 -18.166 1.00 45.78 87 VAL A CA 1
ATOM 673 C C . VAL A 1 87 ? 33.748 -2.069 -18.205 1.00 45.78 87 VAL A C 1
ATOM 675 O O . VAL A 1 87 ? 34.584 -2.391 -17.359 1.00 45.78 87 VAL A O 1
ATOM 678 N N . GLU A 1 88 ? 34.034 -1.234 -19.209 1.00 43.34 88 GLU A N 1
ATOM 679 C CA 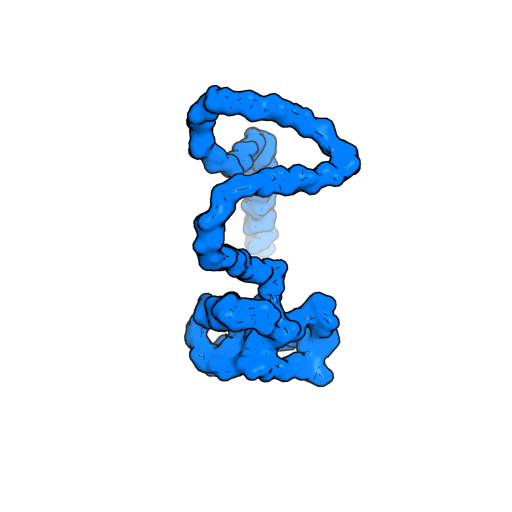. GLU A 1 88 ? 35.301 -0.497 -19.300 1.00 43.34 88 GLU A CA 1
ATOM 680 C C . GLU A 1 88 ? 35.531 0.327 -18.023 1.00 43.34 88 GLU A C 1
ATOM 682 O O . GLU A 1 88 ? 34.723 1.189 -17.680 1.00 43.34 88 GLU A O 1
ATOM 687 N N . GLY A 1 89 ? 36.651 0.074 -17.335 1.00 52.88 89 GLY A N 1
ATOM 688 C CA . GLY A 1 89 ? 37.148 0.935 -16.256 1.00 52.88 89 GLY A CA 1
ATOM 689 C C . GLY A 1 89 ? 37.387 0.289 -14.888 1.00 52.88 89 GLY A C 1
ATOM 690 O O . GLY A 1 89 ? 37.752 1.011 -13.966 1.00 52.88 89 GLY A O 1
ATOM 691 N N . VAL A 1 90 ? 37.235 -1.030 -14.724 1.00 46.81 90 VAL A N 1
ATOM 692 C CA . VAL A 1 90 ? 37.571 -1.710 -13.457 1.00 46.81 90 VAL A CA 1
ATOM 693 C C . VAL A 1 90 ? 38.701 -2.710 -13.677 1.00 46.81 90 VAL A C 1
ATOM 695 O O . VAL A 1 90 ? 38.528 -3.736 -14.330 1.00 46.81 90 VAL A O 1
ATOM 698 N N . THR A 1 91 ? 39.874 -2.416 -13.120 1.00 44.25 91 THR A N 1
ATOM 699 C CA . THR A 1 91 ? 40.992 -3.361 -13.062 1.00 44.25 91 THR A CA 1
ATOM 700 C C . THR A 1 91 ? 40.606 -4.506 -12.128 1.00 44.25 91 THR A C 1
ATOM 702 O O . THR A 1 91 ? 40.513 -4.323 -10.916 1.00 44.25 91 THR A O 1
ATOM 705 N N . SER A 1 92 ? 40.336 -5.682 -12.684 1.00 44.28 92 SER A N 1
ATOM 706 C CA . SER A 1 92 ? 40.077 -6.899 -11.914 1.00 44.28 92 SER A CA 1
ATOM 707 C C . SER A 1 92 ? 41.405 -7.423 -11.365 1.00 44.28 92 SER A C 1
ATOM 709 O O . SER A 1 92 ? 42.325 -7.705 -12.132 1.00 44.28 92 SER A O 1
ATOM 711 N N . VAL A 1 93 ? 41.518 -7.548 -10.044 1.00 42.31 93 VAL A N 1
ATOM 712 C CA . VAL A 1 93 ? 42.607 -8.294 -9.397 1.00 42.31 93 VAL A CA 1
ATOM 713 C C . VAL A 1 93 ? 42.165 -9.759 -9.311 1.00 42.31 93 VAL A C 1
ATOM 715 O O . VAL A 1 93 ? 41.051 -10.002 -8.843 1.00 42.31 93 VAL A O 1
ATOM 718 N N . PRO A 1 94 ? 42.970 -10.739 -9.762 1.00 37.38 94 PRO A N 1
ATOM 719 C CA . PRO A 1 94 ? 42.636 -12.141 -9.564 1.00 37.38 94 PRO A CA 1
ATOM 720 C C . PRO A 1 94 ? 42.799 -12.479 -8.078 1.00 37.38 94 PRO A C 1
ATOM 722 O O . PRO A 1 94 ? 43.865 -12.270 -7.502 1.00 37.38 94 PRO A O 1
ATOM 725 N N . VAL A 1 95 ? 41.727 -12.969 -7.460 1.00 38.75 95 VAL A N 1
ATOM 726 C CA . VAL A 1 95 ? 41.774 -13.592 -6.135 1.00 38.75 95 VAL A CA 1
ATOM 727 C C . VAL A 1 95 ? 41.883 -15.091 -6.377 1.00 38.75 95 VAL A C 1
ATOM 729 O O . VAL A 1 95 ? 40.885 -15.754 -6.661 1.00 38.75 95 VAL A O 1
ATOM 732 N N . ASP A 1 96 ? 43.115 -15.596 -6.353 1.00 42.47 96 ASP A N 1
ATOM 733 C CA . ASP A 1 96 ? 43.378 -17.022 -6.181 1.00 42.47 96 ASP A CA 1
ATOM 734 C C . ASP A 1 96 ? 42.870 -17.452 -4.796 1.00 42.47 96 ASP A C 1
ATOM 736 O O . ASP A 1 96 ? 42.966 -16.699 -3.825 1.00 42.47 96 ASP A O 1
ATOM 740 N N . GLY A 1 97 ? 42.226 -18.617 -4.760 1.00 42.78 97 GLY A N 1
ATOM 741 C CA . GLY A 1 97 ? 41.358 -19.043 -3.671 1.00 42.78 97 GLY A CA 1
ATOM 742 C C . GLY A 1 97 ? 42.037 -19.610 -2.425 1.00 42.78 97 GLY A C 1
ATOM 743 O O . GLY A 1 97 ? 43.257 -19.715 -2.338 1.00 42.78 97 GLY A O 1
ATOM 744 N N . ASP A 1 98 ? 41.133 -20.030 -1.536 1.00 42.03 98 ASP A N 1
ATOM 745 C CA . ASP A 1 98 ? 41.306 -20.766 -0.281 1.00 42.03 98 ASP A CA 1
ATOM 746 C C . ASP A 1 98 ? 42.042 -20.025 0.838 1.00 42.03 98 ASP A C 1
ATOM 748 O O . ASP A 1 98 ? 43.261 -20.032 0.904 1.00 42.03 98 ASP A O 1
ATOM 752 N N . ASP A 1 99 ? 41.265 -19.441 1.757 1.00 41.19 99 ASP A N 1
ATOM 753 C CA . ASP A 1 99 ? 41.361 -19.767 3.183 1.00 41.19 99 ASP A CA 1
ATOM 754 C C . ASP A 1 99 ? 40.075 -19.329 3.912 1.00 41.19 99 ASP A C 1
ATOM 756 O O . ASP A 1 99 ? 39.417 -18.345 3.568 1.00 41.19 99 ASP A O 1
ATOM 760 N N . GLN A 1 100 ? 39.682 -20.159 4.870 1.00 45.06 100 GLN A N 1
ATOM 761 C CA . GLN A 1 100 ? 38.463 -20.110 5.671 1.00 45.06 100 GLN A CA 1
ATOM 762 C C . GLN A 1 100 ? 38.556 -19.075 6.815 1.00 45.06 100 GLN A C 1
ATOM 764 O O . GLN A 1 100 ? 39.649 -18.625 7.134 1.00 45.06 100 GLN A O 1
ATOM 769 N N . GLU A 1 101 ? 37.420 -18.829 7.495 1.00 45.53 101 GLU A N 1
ATOM 770 C CA . GLU A 1 101 ? 37.255 -18.076 8.768 1.00 45.53 101 GLU A CA 1
ATOM 771 C C . GLU A 1 101 ? 37.062 -16.553 8.544 1.00 45.53 101 GLU A C 1
ATOM 773 O O . GLU A 1 101 ? 37.755 -15.941 7.748 1.00 45.53 101 GLU A O 1
ATOM 778 N N . ASP A 1 102 ? 36.102 -15.820 9.111 1.00 39.34 102 ASP A N 1
ATOM 779 C CA . ASP A 1 102 ? 35.304 -15.955 10.327 1.00 39.34 102 ASP A CA 1
ATOM 780 C C . ASP A 1 102 ? 34.047 -15.052 10.184 1.00 39.34 102 ASP A C 1
ATOM 782 O O . ASP A 1 102 ? 34.062 -14.045 9.465 1.00 39.34 102 ASP A O 1
ATOM 786 N N . LEU A 1 103 ? 32.945 -15.423 10.835 1.00 55.38 103 LEU A N 1
ATOM 787 C CA . LEU A 1 103 ? 31.733 -14.610 10.936 1.00 55.38 103 LEU A CA 1
ATOM 788 C C . LEU A 1 103 ? 31.956 -13.548 12.017 1.00 55.38 103 LEU A C 1
ATOM 790 O O . LEU A 1 103 ? 31.570 -13.762 13.162 1.00 55.38 103 LEU A O 1
ATOM 794 N N . ASP A 1 104 ? 32.501 -12.390 11.648 1.00 43.72 104 ASP A N 1
ATOM 795 C CA . ASP A 1 104 ? 32.493 -11.234 12.546 1.00 43.72 104 ASP A CA 1
ATOM 796 C C . ASP A 1 104 ? 31.419 -10.224 12.129 1.00 43.72 104 ASP A C 1
ATOM 798 O O . ASP A 1 104 ? 31.523 -9.468 11.154 1.00 43.72 104 ASP A O 1
ATOM 802 N N . ASP A 1 105 ? 30.347 -10.281 12.911 1.00 46.50 105 ASP A N 1
ATOM 803 C CA . ASP A 1 105 ? 29.321 -9.275 13.114 1.00 46.50 105 ASP A CA 1
ATOM 804 C C . ASP A 1 105 ? 29.986 -7.888 13.196 1.00 46.50 105 ASP A C 1
ATOM 806 O O . ASP A 1 105 ? 30.548 -7.493 14.219 1.00 46.50 105 ASP A O 1
ATOM 810 N N . ARG A 1 106 ? 29.965 -7.115 12.102 1.00 49.50 106 ARG A N 1
ATOM 811 C CA . ARG A 1 106 ? 30.449 -5.724 12.104 1.00 49.50 106 ARG A CA 1
ATOM 812 C C . ARG A 1 106 ? 29.446 -4.829 12.830 1.00 49.50 106 ARG A C 1
ATOM 814 O O . ARG A 1 106 ? 28.847 -3.932 12.239 1.00 49.50 106 ARG A O 1
ATOM 821 N N . VAL A 1 107 ? 29.316 -5.025 14.139 1.00 53.19 107 VAL A N 1
ATOM 822 C CA . VAL A 1 107 ? 28.999 -3.933 15.053 1.00 53.19 107 VAL A CA 1
ATOM 823 C C . VAL A 1 107 ? 30.176 -2.976 14.946 1.00 53.19 107 VAL A C 1
ATOM 825 O O . VAL A 1 107 ? 31.290 -3.284 15.364 1.00 53.19 107 VAL A O 1
ATOM 828 N N . THR A 1 108 ? 29.953 -1.833 14.302 1.00 55.28 108 THR A N 1
ATOM 829 C CA . THR A 1 108 ? 30.911 -0.729 14.267 1.00 55.28 108 THR A CA 1
ATOM 830 C C . THR A 1 108 ? 31.367 -0.464 15.696 1.00 55.28 108 THR A C 1
ATOM 832 O O . THR A 1 108 ? 30.579 -0.002 16.520 1.00 55.28 108 THR A O 1
ATOM 835 N N . ALA A 1 109 ? 32.617 -0.813 16.003 1.00 56.06 109 ALA A N 1
ATOM 836 C CA . ALA A 1 109 ? 33.236 -0.504 17.276 1.00 56.06 109 ALA A CA 1
ATOM 837 C C . ALA A 1 109 ? 33.184 1.018 17.455 1.00 56.06 109 ALA A C 1
ATOM 839 O O . ALA A 1 109 ? 33.916 1.747 16.785 1.00 56.06 109 ALA A O 1
ATOM 840 N N . LEU A 1 110 ? 32.261 1.482 18.303 1.00 56.03 110 LEU A N 1
ATOM 841 C CA . LEU A 1 110 ? 32.181 2.867 18.754 1.00 56.03 110 LEU A CA 1
ATOM 842 C C . LEU A 1 110 ? 33.563 3.251 19.279 1.00 56.03 110 LEU A C 1
ATOM 844 O O . LEU A 1 110 ? 34.123 2.566 20.143 1.00 56.03 110 LEU A O 1
ATOM 848 N N . GLY A 1 111 ? 34.146 4.299 18.708 1.00 59.84 111 GLY A N 1
ATOM 849 C CA . GLY A 1 111 ? 35.458 4.761 19.122 1.00 59.84 111 GLY A CA 1
ATOM 850 C C . GLY A 1 111 ? 35.389 5.226 20.573 1.00 59.84 111 GLY A C 1
ATOM 851 O O . GLY A 1 111 ? 34.376 5.754 21.021 1.00 59.84 111 GLY A O 1
ATOM 852 N N . LEU A 1 112 ? 36.483 5.088 21.324 1.00 57.56 112 LEU A N 1
ATOM 853 C CA . LEU A 1 112 ? 36.581 5.617 22.694 1.00 57.56 112 LEU A CA 1
ATOM 854 C C . LEU A 1 112 ? 36.242 7.122 22.788 1.00 57.56 112 LEU A C 1
ATOM 856 O O . LEU A 1 112 ? 35.864 7.595 23.855 1.00 57.56 112 LEU A O 1
ATOM 860 N N . ALA A 1 113 ? 36.339 7.856 21.674 1.00 57.84 113 ALA A N 1
ATOM 861 C CA . ALA A 1 113 ? 35.906 9.246 21.564 1.00 57.84 113 ALA A CA 1
ATOM 862 C C . ALA A 1 113 ? 34.375 9.415 21.656 1.00 57.84 113 ALA A C 1
ATOM 864 O O . ALA A 1 113 ? 33.909 10.365 22.281 1.00 57.84 113 ALA A O 1
ATOM 865 N N . ASP A 1 114 ? 33.601 8.469 21.115 1.00 62.38 114 ASP A N 1
ATOM 866 C CA . ASP A 1 114 ? 32.135 8.527 21.091 1.00 62.38 114 ASP A CA 1
ATOM 867 C C . ASP A 1 114 ? 31.553 8.311 22.498 1.00 62.38 114 ASP A C 1
ATOM 869 O O . ASP A 1 114 ? 30.559 8.924 22.880 1.00 62.38 114 ASP A O 1
ATOM 873 N N . VAL A 1 115 ? 32.208 7.481 23.319 1.00 63.44 115 VAL A N 1
ATOM 874 C CA . VAL A 1 115 ? 31.774 7.204 24.700 1.00 63.44 115 VAL A CA 1
ATOM 875 C C . VAL A 1 115 ? 31.940 8.435 25.601 1.00 63.44 115 VAL A C 1
ATOM 877 O O . VAL A 1 115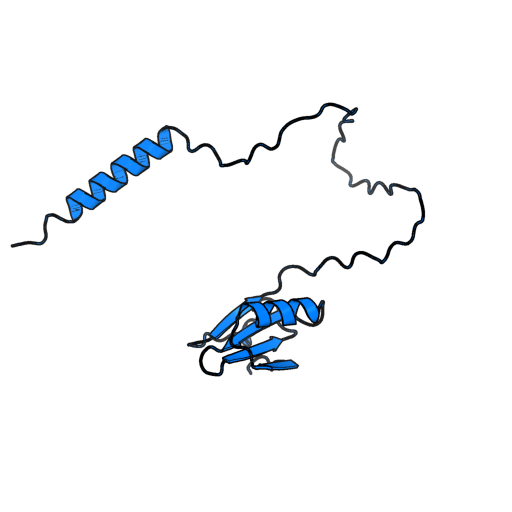 ? 31.081 8.705 26.443 1.00 63.44 115 VAL A O 1
ATOM 880 N N . GLU A 1 116 ? 33.012 9.213 25.419 1.00 68.94 116 GLU A N 1
ATOM 881 C CA . GLU A 1 116 ? 33.233 10.447 26.187 1.00 68.94 116 GLU A CA 1
ATOM 882 C C . GLU A 1 116 ? 32.223 11.541 25.807 1.00 68.94 116 GLU A C 1
ATOM 884 O O . GLU A 1 116 ? 31.727 12.260 26.680 1.00 68.94 116 GLU A O 1
ATOM 889 N N . GLU A 1 117 ? 31.881 11.651 24.521 1.00 69.88 117 GLU A N 1
ATOM 890 C CA . GLU A 1 117 ? 30.887 12.613 24.038 1.00 69.88 117 GLU A CA 1
ATOM 891 C C . GLU A 1 117 ? 29.490 12.308 24.596 1.00 69.88 117 GLU A C 1
ATOM 893 O O . GLU A 1 117 ? 28.819 13.202 25.122 1.00 69.88 117 GLU A O 1
ATOM 898 N N . VAL A 1 118 ? 29.094 11.031 24.591 1.00 71.12 118 VAL A N 1
ATOM 899 C CA . VAL A 1 118 ? 27.825 10.582 25.181 1.00 71.12 118 VAL A CA 1
ATOM 900 C C . VAL A 1 118 ? 27.790 10.857 26.687 1.00 71.12 118 VAL A C 1
ATOM 902 O O . VAL A 1 118 ? 26.773 11.332 27.196 1.00 71.12 118 VAL A O 1
ATOM 905 N N . SER A 1 119 ? 28.896 10.640 27.406 1.00 73.62 119 SER A N 1
ATOM 906 C CA . SER A 1 119 ? 28.955 10.907 28.850 1.00 73.62 119 SER A CA 1
ATOM 907 C C . SER A 1 119 ? 28.761 12.396 29.172 1.00 73.62 119 SER A C 1
ATOM 909 O O . SER A 1 119 ? 28.004 12.731 30.083 1.00 73.62 119 SER A O 1
ATOM 911 N N . LYS A 1 120 ? 29.361 13.301 28.386 1.00 76.38 120 LYS A N 1
ATOM 912 C CA . LYS A 1 120 ? 29.173 14.757 28.547 1.00 76.38 120 LYS A CA 1
ATOM 913 C C . LYS A 1 120 ? 27.747 15.202 28.220 1.00 76.38 120 LYS A C 1
ATOM 915 O O . LYS A 1 120 ? 27.208 16.083 28.891 1.00 76.38 120 LYS A O 1
ATOM 920 N N . ALA A 1 121 ? 27.122 14.598 27.209 1.00 73.62 121 ALA A N 1
ATOM 921 C CA . ALA A 1 121 ? 25.746 14.914 26.840 1.00 73.62 121 ALA A CA 1
ATOM 922 C C . ALA A 1 121 ? 24.758 14.547 27.963 1.00 73.62 121 ALA A C 1
ATOM 924 O O . ALA A 1 121 ? 23.870 15.338 28.283 1.00 73.62 121 ALA A O 1
ATOM 925 N N . VAL A 1 122 ? 24.947 13.393 28.613 1.00 75.38 122 VAL A N 1
ATOM 926 C CA . VAL A 1 122 ? 24.097 12.951 29.732 1.00 75.38 122 VAL A CA 1
ATOM 927 C C . VAL A 1 122 ? 24.221 13.892 30.937 1.00 75.38 122 VAL A C 1
ATOM 929 O O . VAL A 1 122 ? 23.203 14.308 31.492 1.00 75.38 122 VAL A O 1
ATOM 932 N N . GLU A 1 123 ? 25.437 14.302 31.308 1.00 73.00 123 GLU A N 1
ATOM 933 C CA . GLU A 1 123 ? 25.660 15.247 32.417 1.00 73.00 123 GLU A CA 1
ATOM 934 C C . GLU A 1 123 ? 25.053 16.634 32.146 1.00 73.00 123 GLU A C 1
ATOM 936 O O . GLU A 1 123 ? 24.486 17.261 33.050 1.00 73.00 123 GLU A O 1
ATOM 941 N N . SER A 1 124 ? 25.109 17.096 30.893 1.00 70.94 124 SER A N 1
ATOM 942 C CA . SER A 1 124 ? 24.490 18.359 30.477 1.00 70.94 124 SER A CA 1
ATOM 943 C C . SER A 1 124 ? 22.967 18.328 30.626 1.00 70.94 124 SER A C 1
ATOM 945 O O . SER A 1 124 ? 22.378 19.306 31.088 1.00 70.94 124 SER A O 1
ATOM 947 N N . VAL A 1 125 ? 22.322 17.215 30.262 1.00 72.62 125 VAL A N 1
ATOM 948 C CA . VAL A 1 125 ? 20.865 17.064 30.394 1.00 72.62 125 VAL A CA 1
ATOM 949 C C . VAL A 1 125 ? 20.460 17.037 31.869 1.00 72.62 125 VAL A C 1
ATOM 951 O O . VAL A 1 125 ? 19.532 17.748 32.257 1.00 72.62 125 VAL A O 1
ATOM 954 N N . MET A 1 126 ? 21.194 16.311 32.718 1.00 69.56 126 MET A N 1
ATOM 955 C CA . MET A 1 126 ? 20.881 16.228 34.151 1.00 69.56 126 MET A CA 1
ATOM 956 C C . MET A 1 126 ? 21.048 17.568 34.887 1.00 69.56 126 MET A C 1
ATOM 958 O O . MET A 1 126 ? 20.255 17.866 35.781 1.00 69.56 126 MET A O 1
ATOM 962 N N . SER A 1 127 ? 22.015 18.407 34.492 1.00 62.25 127 SER A N 1
ATOM 963 C CA . SER A 1 127 ? 22.152 19.771 35.043 1.00 62.25 127 SER A CA 1
ATOM 964 C C . SER A 1 127 ? 21.040 20.719 34.591 1.00 62.25 127 SER A C 1
ATOM 966 O O . SER A 1 127 ? 20.670 21.629 35.330 1.00 62.25 127 SER A O 1
ATOM 968 N N . SER A 1 128 ? 20.484 20.524 33.393 1.00 60.09 128 SER A N 1
ATOM 969 C CA . SER A 1 128 ? 19.405 21.381 32.887 1.00 60.09 128 SER A CA 1
ATOM 970 C C . SER A 1 128 ? 18.037 21.098 33.517 1.00 60.09 128 SER A C 1
ATOM 972 O O . SER A 1 128 ? 17.180 21.973 33.511 1.00 60.09 128 SER A O 1
ATOM 974 N N . THR A 1 129 ? 17.835 19.922 34.120 1.00 60.38 129 THR A N 1
ATOM 975 C CA . THR A 1 129 ? 16.551 19.535 34.735 1.00 60.38 129 THR A CA 1
ATOM 976 C C . THR A 1 129 ? 16.408 19.913 36.213 1.00 60.38 129 THR A C 1
ATOM 978 O O . THR A 1 129 ? 15.352 19.681 36.789 1.00 60.38 129 THR A O 1
ATOM 981 N N . SER A 1 130 ? 17.440 20.475 36.857 1.00 57.59 130 SER A N 1
ATOM 982 C CA . SER A 1 130 ? 17.415 20.806 38.295 1.00 57.59 130 SER A CA 1
ATOM 983 C C . SER A 1 130 ? 17.175 22.289 38.610 1.00 57.59 130 SER A C 1
ATOM 985 O O . SER A 1 130 ? 17.397 22.702 39.745 1.00 57.59 130 SER A O 1
ATOM 987 N N . SER A 1 131 ? 16.769 23.099 37.628 1.00 57.38 131 SER A N 1
ATOM 988 C CA . SER A 1 131 ? 16.494 24.535 37.811 1.00 57.38 131 SER A CA 1
ATOM 989 C C . SER A 1 131 ? 15.102 24.925 37.303 1.00 57.38 131 SER A C 1
ATOM 991 O O . SER A 1 131 ? 14.975 25.894 36.572 1.00 57.38 131 SER A O 1
ATOM 993 N N . ASP A 1 132 ? 14.072 24.170 37.682 1.00 56.78 132 ASP A N 1
ATOM 994 C CA . ASP A 1 132 ? 12.664 24.587 37.592 1.00 56.78 132 ASP A CA 1
ATOM 995 C C . ASP A 1 132 ? 11.910 24.044 38.818 1.00 56.78 132 ASP A C 1
ATOM 997 O O . ASP A 1 132 ? 11.016 23.213 38.720 1.00 56.78 132 ASP A O 1
ATOM 1001 N N . ASP A 1 133 ? 12.327 24.478 40.007 1.00 51.31 133 ASP A N 1
ATOM 1002 C CA . ASP A 1 133 ? 11.525 24.371 41.230 1.00 51.31 133 ASP A CA 1
ATOM 1003 C C . ASP A 1 133 ? 11.944 25.499 42.186 1.00 5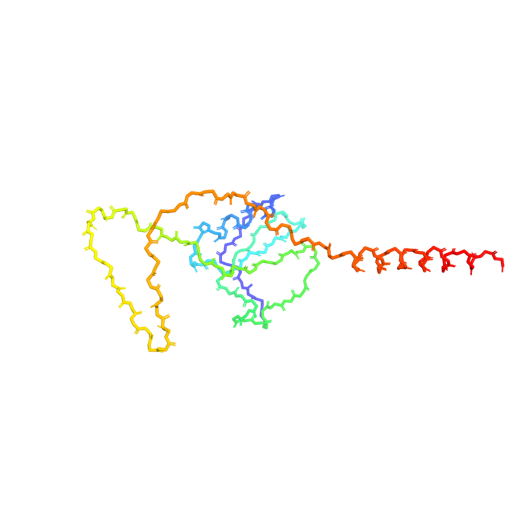1.31 133 ASP A C 1
ATOM 1005 O O . ASP A 1 133 ? 12.833 25.321 43.024 1.00 51.31 133 ASP A O 1
ATOM 1009 N N . LEU A 1 134 ? 11.363 26.690 41.968 1.00 41.97 134 LEU A N 1
ATOM 1010 C CA . LEU A 1 134 ? 10.894 27.658 42.983 1.00 41.97 134 LEU A CA 1
ATOM 1011 C C . LEU A 1 134 ? 10.363 28.952 42.348 1.00 41.97 134 LEU A C 1
ATOM 1013 O O . LEU A 1 134 ? 11.146 29.663 41.680 1.00 41.97 134 LEU A O 1
#

Secondary structure (DSSP, 8-state):
-PPPPSEEEE-S-HHHHHHHHHHTGGG-SEEEEETTTTEEEEES--TTT-GGG----TTEEEEE--S----PPP-------------TT--PPP-----------------HHHHHHHHHHHHHHHHHTTS---

Nearest PDB structures (foldseek):
  6ryx-assembly1_A  TM=7.077E-01  e=9.308E-02  Colletotrichum graminicola M1.001
  6ryw-assembly1_A  TM=7.216E-01  e=1.395E-01  Colletotrichum graminicola M1.001
  6stx-assembly1_C  TM=7.101E-01  e=1.395E-01  Colletotrichum graminicola M1.001
  6ryv-assembly1_A  TM=7.146E-01  e=2.559E-01  Colletotrichum graminicola M1.001

pLDDT: mean 73.93, std 21.42, range [37.38, 98.0]

Mean predicted aligned error: 18.61 Å

InterPro domains:
  IPR003609 PAN/Apple domain [PF00024] (6-67)
  IPR003609 PAN/Apple domain [PS50948] (1-67)
  IPR052774 C. elegans Developmental and Neuronal Protein [PTHR47327] (12-84)

Organism: Trichostrongylus colubriformis (NCBI:txid6319)